Protein AF-A0ABD2L0A6-F1 (afdb_monomer_lite)

Foldseek 3Di:
DDDDDPPDPPPPPPPPPPDPDDDPDDDDDDDPDPPPPPPDPPPPDPPPPVPVLPDDLCQQDDPQKDFDADPPPRDTQWADPVDCPPRDADPPWDWAQTPSRTTGTIHGNVVVVVVVVVVVVVVVVVVVVVVVVVVVVVVVVVVVVVVVVVVVVVVVVVVVPPPPDD

Radius of gyration: 35.73 Å; chains: 1; bounding box: 126×55×31 Å

Organism: NCBI:txid157864

Sequence (166 aa):
MTREIDANPFKIQYEIIQIKARQFKMPSLRLLPLLLVQLPFCVFGFGFENAGASCSSDEYCPGGWSILRRPKDYSAHTCNPADPRRAKCPKPYMCVAAKCGISFCCASDKMLDKLKEQQSVEREANEAEEEEREEARRREKVSLAEDAEKERETDAIERSAGGDDL

Structure (mmCIF, N/CA/C/O backbone):
data_AF-A0ABD2L0A6-F1
#
_entry.id   AF-A0ABD2L0A6-F1
#
loop_
_atom_site.group_PDB
_atom_site.id
_atom_site.type_symbol
_atom_site.label_atom_id
_atom_site.label_alt_id
_atom_site.label_comp_id
_atom_site.label_asym_id
_atom_site.label_entity_id
_atom_site.label_seq_id
_atom_site.pdbx_PDB_ins_code
_atom_site.Cartn_x
_atom_site.Cartn_y
_atom_site.Cartn_z
_atom_site.occupancy
_atom_site.B_iso_or_equiv
_atom_site.auth_seq_id
_atom_site.auth_comp_id
_atom_site.auth_asym_id
_atom_site.auth_atom_id
_atom_site.pdbx_PDB_model_num
ATOM 1 N N . MET A 1 1 ? 32.085 -21.313 3.138 1.00 45.25 1 MET A N 1
ATOM 2 C CA . MET A 1 1 ? 31.056 -22.236 3.661 1.00 45.25 1 MET A CA 1
ATOM 3 C C . MET A 1 1 ? 29.917 -21.402 4.220 1.00 45.25 1 MET A C 1
ATOM 5 O O . MET A 1 1 ? 30.004 -21.016 5.370 1.00 45.25 1 MET A O 1
ATOM 9 N N . THR A 1 2 ? 28.888 -21.129 3.424 1.00 40.94 2 THR A N 1
ATOM 10 C CA . THR A 1 2 ? 27.561 -20.676 3.878 1.00 40.94 2 THR A CA 1
ATOM 11 C C . THR A 1 2 ? 26.617 -20.851 2.689 1.00 40.94 2 THR A C 1
ATOM 13 O O . THR A 1 2 ? 26.931 -20.432 1.581 1.00 40.94 2 THR A O 1
ATOM 16 N N . ARG A 1 3 ? 25.534 -21.607 2.890 1.00 40.84 3 ARG A N 1
ATOM 17 C CA . ARG A 1 3 ? 24.515 -21.913 1.880 1.00 40.84 3 ARG A CA 1
ATOM 18 C C . ARG A 1 3 ? 23.375 -20.913 2.048 1.00 40.84 3 ARG A C 1
ATOM 20 O O . ARG A 1 3 ? 22.726 -20.932 3.089 1.00 40.84 3 ARG A O 1
ATOM 27 N N . GLU A 1 4 ? 23.134 -20.086 1.039 1.00 44.12 4 GLU A N 1
ATOM 28 C CA . GLU A 1 4 ? 21.900 -19.311 0.902 1.00 44.12 4 GLU A CA 1
ATOM 29 C C . GLU A 1 4 ? 20.778 -20.251 0.444 1.00 44.12 4 GLU A C 1
ATOM 31 O O . GLU A 1 4 ? 20.907 -20.965 -0.552 1.00 44.12 4 GLU A O 1
ATOM 36 N N . ILE A 1 5 ? 19.694 -20.305 1.218 1.00 49.16 5 ILE A N 1
ATOM 37 C CA . ILE A 1 5 ? 18.454 -20.985 0.840 1.00 49.16 5 ILE A CA 1
ATOM 38 C C . ILE A 1 5 ? 17.419 -19.887 0.605 1.00 49.16 5 ILE A C 1
ATOM 40 O O . ILE A 1 5 ? 16.746 -19.443 1.532 1.00 49.16 5 ILE A O 1
ATOM 44 N N . ASP A 1 6 ? 17.306 -19.465 -0.653 1.00 43.56 6 ASP A N 1
ATOM 45 C CA . ASP A 1 6 ? 16.212 -18.646 -1.173 1.00 43.56 6 ASP A CA 1
ATOM 46 C C . ASP A 1 6 ? 14.912 -19.467 -1.183 1.00 43.56 6 ASP A C 1
ATOM 48 O O . ASP A 1 6 ? 14.583 -20.188 -2.132 1.00 43.56 6 ASP A O 1
ATOM 52 N N . ALA A 1 7 ? 14.162 -19.402 -0.085 1.00 45.38 7 ALA A N 1
ATOM 53 C CA . ALA A 1 7 ? 12.830 -19.982 0.007 1.00 45.38 7 ALA A CA 1
ATOM 54 C C . ALA A 1 7 ? 11.795 -18.999 -0.563 1.00 45.38 7 ALA A C 1
ATOM 56 O O . ALA A 1 7 ? 11.205 -18.198 0.153 1.00 45.38 7 ALA A O 1
ATOM 57 N N . ASN A 1 8 ? 11.564 -19.083 -1.874 1.00 47.00 8 ASN A N 1
ATOM 58 C CA . ASN A 1 8 ? 10.516 -18.355 -2.587 1.00 47.00 8 ASN A CA 1
ATOM 59 C C . ASN A 1 8 ? 9.123 -18.981 -2.295 1.00 47.00 8 ASN A C 1
ATOM 61 O O . ASN A 1 8 ? 8.871 -20.120 -2.705 1.00 47.00 8 ASN A O 1
ATOM 65 N N . PRO A 1 9 ? 8.190 -18.283 -1.614 1.00 47.09 9 PRO A N 1
ATOM 66 C CA . PRO A 1 9 ? 6.928 -18.867 -1.140 1.00 47.09 9 PRO A CA 1
ATOM 67 C C . PRO A 1 9 ? 5.832 -19.011 -2.216 1.00 47.09 9 PRO A C 1
ATOM 69 O O . PRO A 1 9 ? 4.756 -19.536 -1.931 1.00 47.09 9 PRO A O 1
ATOM 72 N N . PHE A 1 10 ? 6.065 -18.591 -3.465 1.00 42.97 10 PHE A N 1
ATOM 73 C CA . PHE A 1 10 ? 5.012 -18.544 -4.492 1.00 42.97 10 PHE A CA 1
ATOM 74 C C . PHE A 1 10 ? 4.765 -19.858 -5.258 1.00 42.97 10 PHE A C 1
ATOM 76 O O . PHE A 1 10 ? 3.781 -19.961 -5.993 1.00 42.97 10 PHE A O 1
ATOM 83 N N . LYS A 1 11 ? 5.608 -20.888 -5.097 1.00 43.44 11 LYS A N 1
ATOM 84 C CA . LYS A 1 11 ? 5.601 -22.072 -5.987 1.00 43.44 11 LYS A CA 1
ATOM 85 C C . LYS A 1 11 ? 4.763 -23.271 -5.510 1.00 43.44 11 LYS A C 1
ATOM 87 O O . LYS A 1 11 ? 4.592 -24.219 -6.267 1.00 43.44 11 LYS A O 1
ATOM 92 N N . ILE A 1 12 ? 4.195 -23.237 -4.299 1.00 48.62 12 ILE A N 1
ATOM 93 C CA . ILE A 1 12 ? 3.501 -24.397 -3.687 1.00 48.62 12 ILE A CA 1
ATOM 94 C C . ILE A 1 12 ? 1.985 -24.441 -4.005 1.00 48.62 12 ILE A C 1
ATOM 96 O O . ILE A 1 12 ? 1.309 -25.427 -3.735 1.00 48.62 12 ILE A O 1
ATOM 100 N N . GLN A 1 13 ? 1.416 -23.409 -4.634 1.00 45.03 13 GLN A N 1
ATOM 101 C CA . GLN A 1 13 ? -0.044 -23.307 -4.827 1.00 45.03 13 GLN A CA 1
ATOM 102 C C . GLN A 1 13 ? -0.606 -24.004 -6.088 1.00 45.03 13 GLN A C 1
ATOM 104 O O . GLN A 1 13 ? -1.824 -24.098 -6.216 1.00 45.03 13 GLN A O 1
ATOM 109 N N . TYR A 1 14 ? 0.220 -24.513 -7.013 1.00 48.06 14 TYR A N 1
ATOM 110 C CA . TYR A 1 14 ? -0.262 -24.927 -8.348 1.00 48.06 14 TYR A CA 1
ATOM 111 C C . TYR A 1 14 ? -0.499 -26.433 -8.580 1.00 48.06 14 TYR A C 1
ATOM 113 O O . TYR A 1 14 ? -1.071 -26.793 -9.605 1.00 48.06 14 TYR A O 1
ATOM 121 N N . GLU A 1 15 ? -0.166 -27.320 -7.638 1.00 44.00 15 GLU A N 1
ATOM 122 C CA . GLU A 1 15 ? -0.222 -28.784 -7.867 1.00 44.00 15 GLU A CA 1
ATOM 123 C C . GLU A 1 15 ? -1.450 -29.502 -7.252 1.00 44.00 15 GLU A C 1
ATOM 125 O O . GLU A 1 15 ? -1.629 -30.701 -7.445 1.00 44.00 15 GLU A O 1
ATOM 130 N N . ILE A 1 16 ? -2.362 -28.809 -6.553 1.00 45.56 16 ILE A N 1
ATOM 131 C CA . ILE A 1 16 ? -3.495 -29.462 -5.841 1.00 45.56 16 ILE A CA 1
ATOM 132 C C . ILE A 1 16 ? -4.781 -29.572 -6.705 1.00 45.56 16 ILE A C 1
ATOM 134 O O . ILE A 1 16 ? -5.795 -30.124 -6.278 1.00 45.56 16 ILE A O 1
ATOM 138 N N . ILE A 1 17 ? -4.775 -29.102 -7.959 1.00 48.94 17 ILE A N 1
ATOM 139 C CA . ILE A 1 17 ? -6.004 -28.952 -8.775 1.00 48.94 17 ILE A CA 1
ATOM 140 C C . ILE A 1 17 ? -6.330 -30.178 -9.669 1.00 48.94 17 ILE A C 1
ATOM 142 O O . ILE A 1 17 ? -7.385 -30.209 -10.296 1.00 48.94 17 ILE A O 1
ATOM 146 N N . GLN A 1 18 ? -5.514 -31.241 -9.708 1.00 46.25 18 GLN A N 1
ATOM 147 C CA . GLN A 1 18 ? -5.645 -32.289 -10.748 1.00 46.25 18 GLN A CA 1
ATOM 148 C C . GLN A 1 18 ? -6.213 -33.667 -10.330 1.00 46.25 18 GLN A C 1
ATOM 150 O O . GLN A 1 18 ? -6.256 -34.569 -11.160 1.00 46.25 18 GLN A O 1
ATOM 155 N N . ILE A 1 19 ? -6.712 -33.887 -9.102 1.00 49.31 19 ILE A N 1
ATOM 156 C CA . ILE A 1 19 ? -7.046 -35.267 -8.646 1.00 49.31 19 ILE A CA 1
ATOM 157 C C . ILE A 1 19 ? -8.555 -35.616 -8.614 1.00 49.31 19 ILE A C 1
ATOM 159 O O . ILE A 1 19 ? -8.917 -36.758 -8.346 1.00 49.31 19 ILE A O 1
ATOM 163 N N . LYS A 1 20 ? -9.490 -34.716 -8.955 1.00 47.31 20 LYS A N 1
ATOM 164 C CA . LYS A 1 20 ? -10.940 -34.994 -8.771 1.00 47.31 20 LYS A CA 1
ATOM 165 C C . LYS A 1 20 ? -11.783 -35.144 -10.042 1.00 47.31 20 LYS A C 1
ATOM 167 O O . LYS A 1 20 ? -12.941 -34.744 -10.067 1.00 47.31 20 LYS A O 1
ATOM 172 N N . ALA A 1 21 ? -11.236 -35.791 -11.069 1.00 46.88 21 ALA A N 1
ATOM 173 C CA . ALA A 1 21 ? -11.987 -36.210 -12.254 1.00 46.88 21 ALA A CA 1
ATOM 174 C C . ALA A 1 21 ? -11.993 -37.740 -12.388 1.00 46.88 21 ALA A C 1
ATOM 176 O O . ALA A 1 21 ? -11.251 -38.299 -13.187 1.00 46.88 21 ALA A O 1
ATOM 177 N N . ARG A 1 22 ? -12.826 -38.441 -11.608 1.00 48.47 22 ARG A N 1
ATOM 178 C CA . ARG A 1 22 ? -13.203 -39.830 -11.914 1.00 48.47 22 ARG A 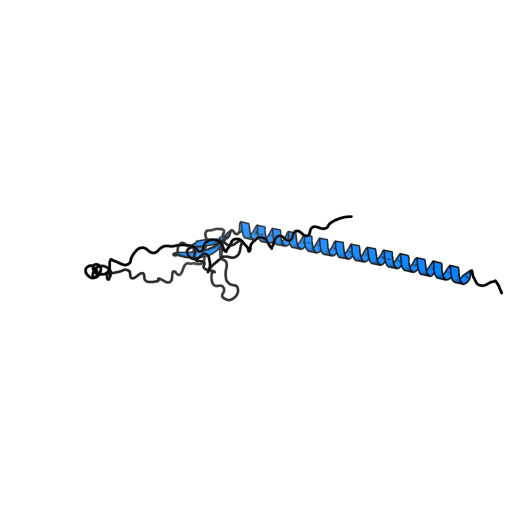CA 1
ATOM 179 C C . ARG A 1 22 ? -14.547 -40.192 -11.279 1.00 48.47 22 ARG A C 1
ATOM 181 O O . ARG A 1 22 ? -14.683 -40.225 -10.064 1.00 48.47 22 ARG A O 1
ATOM 188 N N . GLN A 1 23 ? -15.484 -40.533 -12.164 1.00 49.81 23 GLN A N 1
ATOM 189 C CA . GLN A 1 23 ? -16.672 -41.363 -11.945 1.00 49.81 23 GLN A CA 1
ATOM 190 C C . GLN A 1 23 ? -17.878 -40.735 -11.232 1.00 49.81 23 GLN A C 1
ATOM 192 O O . GLN A 1 23 ? -18.258 -41.153 -10.143 1.00 49.81 23 GLN A O 1
ATOM 197 N N . PHE A 1 24 ? -18.589 -39.842 -11.930 1.00 39.62 24 PHE A N 1
ATOM 198 C CA . PHE A 1 24 ? -20.035 -39.709 -11.723 1.00 39.62 24 PHE A CA 1
ATOM 199 C C . PHE A 1 24 ? -20.763 -40.609 -12.726 1.00 39.62 24 PHE A C 1
ATOM 201 O O . PHE A 1 24 ? -20.904 -40.301 -13.908 1.00 39.62 24 PHE A O 1
ATOM 208 N N . LYS A 1 25 ? -21.154 -41.785 -12.237 1.00 44.28 25 LYS A N 1
ATOM 209 C CA . LYS A 1 25 ? -21.931 -42.795 -12.949 1.00 44.28 25 LYS A CA 1
ATOM 210 C C . LYS A 1 25 ? -23.386 -42.322 -13.027 1.00 44.28 25 LYS A C 1
ATOM 212 O O . LYS A 1 25 ? -24.042 -42.184 -12.001 1.00 44.28 25 LYS A O 1
ATOM 217 N N . MET A 1 26 ? -23.863 -42.042 -14.240 1.00 46.72 26 MET A N 1
ATOM 218 C CA . MET A 1 26 ? -25.246 -41.638 -14.517 1.00 46.72 26 MET A CA 1
ATOM 219 C C . MET A 1 26 ? -26.232 -42.783 -14.217 1.00 46.72 26 MET A C 1
ATOM 221 O O . MET A 1 26 ? -26.044 -43.882 -14.747 1.00 46.72 26 MET A O 1
ATOM 225 N N . PRO A 1 27 ? -27.311 -42.553 -13.450 1.00 42.69 27 PRO A N 1
ATOM 226 C CA . PRO A 1 27 ? -28.448 -43.457 -13.423 1.00 42.69 27 PRO A CA 1
ATOM 227 C C . PRO A 1 27 ? -29.450 -43.105 -14.536 1.00 42.69 27 PRO A C 1
ATOM 229 O O . PRO A 1 27 ? -30.121 -42.082 -14.511 1.00 42.69 27 PRO A O 1
ATOM 232 N N . SER A 1 28 ? -29.517 -44.007 -15.515 1.00 47.81 28 SER A N 1
ATOM 233 C CA . SER A 1 28 ? -30.728 -44.528 -16.166 1.00 47.81 28 SER A CA 1
ATOM 234 C C . SER A 1 28 ? -31.870 -43.545 -16.503 1.00 47.81 28 SER A C 1
ATOM 236 O O . SER A 1 28 ? -32.818 -43.360 -15.740 1.00 47.81 28 SER A O 1
ATOM 238 N N . LEU A 1 29 ? -31.836 -43.021 -17.734 1.00 53.28 29 LEU A N 1
ATOM 239 C CA . LEU A 1 29 ? -32.985 -42.462 -18.459 1.00 53.28 29 LEU A CA 1
ATOM 240 C C . LEU A 1 29 ? -34.014 -43.576 -18.753 1.00 53.28 29 LEU A C 1
ATOM 242 O O . LEU A 1 29 ? -33.923 -44.247 -19.779 1.00 53.28 29 LEU A O 1
ATOM 246 N N . ARG A 1 30 ? -34.996 -43.794 -17.871 1.00 55.31 30 ARG A N 1
ATOM 247 C CA . ARG A 1 30 ? -36.180 -44.636 -18.161 1.00 55.31 30 ARG A CA 1
ATOM 248 C C . ARG A 1 30 ? -37.464 -44.136 -17.484 1.00 55.31 30 ARG A C 1
ATOM 250 O O . ARG A 1 30 ? -38.174 -44.926 -16.880 1.00 55.31 30 ARG A O 1
ATOM 257 N N . LEU A 1 31 ? -37.769 -42.838 -17.572 1.00 53.09 31 LEU A N 1
ATOM 258 C CA . LEU A 1 31 ? -39.018 -42.266 -17.025 1.00 53.09 31 LEU A CA 1
ATOM 259 C C . LEU A 1 31 ? -39.586 -41.082 -17.850 1.00 53.09 31 LEU A C 1
ATOM 261 O O . LEU A 1 31 ? -40.236 -40.193 -17.312 1.00 53.09 31 LEU A O 1
ATOM 265 N N . LEU A 1 32 ? -39.385 -41.081 -19.174 1.00 53.06 32 LEU A N 1
ATOM 266 C CA . LEU A 1 32 ? -40.237 -40.344 -20.126 1.00 53.06 32 LEU A CA 1
ATOM 267 C C . LEU A 1 32 ? -41.295 -41.344 -20.625 1.00 53.06 32 LEU A C 1
ATOM 269 O O . LEU A 1 32 ? -40.915 -42.217 -21.406 1.00 53.06 32 LEU A O 1
ATOM 273 N N . PRO A 1 33 ? -42.564 -41.328 -20.152 1.00 49.31 33 PRO A N 1
ATOM 274 C CA . PRO A 1 33 ? -43.560 -40.474 -20.813 1.00 49.31 33 PRO A CA 1
ATOM 275 C C . PRO A 1 33 ? -44.782 -40.073 -19.938 1.00 49.31 33 PRO A C 1
ATOM 277 O O . PRO A 1 33 ? -45.874 -39.906 -20.470 1.00 49.31 33 PRO A O 1
ATOM 280 N N . LEU A 1 34 ? -44.657 -39.935 -18.610 1.00 49.41 34 LEU A N 1
ATOM 281 C CA . LEU A 1 34 ? -45.814 -39.636 -17.727 1.00 49.41 34 LEU A CA 1
ATOM 282 C C . LEU A 1 34 ? -45.902 -38.181 -17.215 1.00 49.41 34 LEU A C 1
ATOM 284 O O . LEU A 1 34 ? -46.870 -37.827 -16.551 1.00 49.41 34 LEU A O 1
ATOM 288 N N . LEU A 1 35 ? -44.953 -37.308 -17.570 1.00 50.16 35 LEU A N 1
ATOM 289 C CA . LEU A 1 35 ? -44.909 -35.895 -17.143 1.00 50.16 35 LEU A CA 1
ATOM 290 C C . LEU A 1 35 ? -45.546 -34.902 -18.140 1.00 50.16 35 LEU A C 1
ATOM 292 O O . LEU A 1 35 ? -45.224 -33.720 -18.115 1.00 50.16 35 LEU A O 1
ATOM 296 N N . LEU A 1 36 ? -46.439 -35.346 -19.031 1.00 52.66 36 LEU A N 1
ATOM 297 C CA . LEU A 1 36 ? -47.137 -34.448 -19.971 1.00 52.66 36 LEU A CA 1
ATOM 298 C C . LEU A 1 36 ? -48.588 -34.116 -19.575 1.00 52.66 36 LEU A C 1
ATOM 300 O O . LEU A 1 36 ? -49.223 -33.320 -20.255 1.00 52.66 36 LEU A O 1
ATOM 304 N N . VAL A 1 37 ? -49.115 -34.665 -18.472 1.00 52.25 37 VAL A N 1
ATOM 305 C CA . VAL A 1 37 ? -50.549 -34.532 -18.114 1.00 52.25 37 VAL A CA 1
ATOM 306 C C . VAL A 1 37 ? -50.812 -33.599 -16.912 1.00 52.25 37 VAL A C 1
ATOM 308 O O . VAL A 1 37 ? -51.959 -33.331 -16.578 1.00 52.25 37 VAL A O 1
ATOM 311 N N . GLN A 1 38 ? -49.782 -33.016 -16.288 1.00 51.56 38 GLN A N 1
ATOM 312 C CA . GLN A 1 38 ? -49.942 -32.086 -15.147 1.00 51.56 38 GLN A CA 1
ATOM 313 C C . GLN A 1 38 ? -49.527 -30.630 -15.424 1.00 51.56 38 GLN A C 1
ATOM 315 O O . GLN A 1 38 ? -49.435 -29.826 -14.499 1.00 51.56 38 GLN A O 1
ATOM 320 N N . LEU A 1 39 ? -49.327 -30.250 -16.688 1.00 51.25 39 LEU A N 1
ATOM 321 C CA . LEU A 1 39 ? -48.982 -28.875 -17.069 1.00 51.25 39 LEU A CA 1
ATOM 322 C C . LEU A 1 39 ? -50.213 -28.040 -17.486 1.00 51.25 39 LEU A C 1
ATOM 324 O O . LEU A 1 39 ? -50.336 -27.695 -18.659 1.00 51.25 39 LEU A O 1
ATOM 328 N N . PRO A 1 40 ? -51.106 -27.664 -16.544 1.00 49.09 40 PRO A N 1
ATOM 329 C CA . PRO A 1 40 ? -51.797 -26.382 -16.711 1.00 49.09 40 PRO A CA 1
ATOM 330 C C . PRO A 1 40 ? -51.769 -25.461 -15.476 1.00 49.09 40 PRO A C 1
ATOM 332 O O . PRO A 1 40 ? -52.364 -24.391 -15.528 1.00 49.09 40 PRO A O 1
ATOM 335 N N . PHE A 1 41 ? -51.068 -25.800 -14.383 1.00 48.69 41 PHE A N 1
ATOM 336 C CA . PHE A 1 41 ? -51.098 -24.986 -13.148 1.00 48.69 41 PHE A CA 1
ATOM 337 C C . PHE A 1 41 ? -49.904 -24.047 -12.909 1.00 48.69 41 PHE A C 1
ATOM 339 O O . PHE A 1 41 ? -49.971 -23.216 -12.010 1.00 48.69 41 PHE A O 1
ATOM 346 N N . CYS A 1 42 ? -48.842 -24.089 -13.716 1.00 49.09 42 CYS A N 1
ATOM 347 C CA . CYS A 1 42 ? -47.673 -23.213 -13.512 1.00 49.09 42 CYS A CA 1
ATOM 348 C C . CYS A 1 42 ? -47.658 -21.947 -14.388 1.00 49.09 42 CYS A C 1
ATOM 350 O O . CYS A 1 42 ? -46.624 -21.293 -14.474 1.00 49.09 42 CYS A O 1
ATOM 352 N N . VAL A 1 43 ? -48.769 -21.595 -15.050 1.00 53.69 43 VAL A N 1
ATOM 353 C CA . VAL A 1 43 ? -48.827 -20.422 -15.954 1.00 53.69 43 VAL A CA 1
ATOM 354 C C . VAL A 1 43 ? -49.424 -19.175 -15.279 1.00 53.69 43 VAL A C 1
ATOM 356 O O . VAL A 1 43 ? -49.261 -18.068 -15.783 1.00 53.69 43 VAL A O 1
ATOM 359 N N . PHE A 1 44 ? -50.038 -19.296 -14.099 1.00 45.62 44 PHE A N 1
ATOM 360 C CA . PHE A 1 44 ? -50.515 -18.135 -13.343 1.00 45.62 44 PHE A CA 1
ATOM 361 C C . PHE A 1 44 ? -49.480 -17.673 -12.308 1.00 45.62 44 PHE A C 1
ATOM 363 O O . PHE A 1 44 ? -49.442 -18.154 -11.181 1.00 45.62 44 PHE A O 1
ATOM 370 N N . GLY A 1 45 ? -48.680 -16.676 -12.693 1.00 51.31 45 GLY A N 1
ATOM 371 C CA . GLY A 1 45 ? -48.394 -15.574 -11.771 1.00 51.31 45 GLY A CA 1
ATOM 372 C C . GLY A 1 45 ? -47.072 -15.569 -11.004 1.00 51.31 45 GLY A C 1
ATOM 373 O O . GLY A 1 45 ? -47.057 -15.087 -9.880 1.00 51.31 45 GLY A O 1
ATOM 374 N N . PHE A 1 46 ? -45.950 -15.986 -11.595 1.00 45.88 46 PHE A N 1
ATOM 375 C CA . PHE A 1 46 ? -44.642 -15.458 -11.169 1.00 45.88 46 PHE A CA 1
ATOM 376 C C . PHE A 1 46 ? -44.132 -14.440 -12.190 1.00 45.88 46 PHE A C 1
ATOM 378 O O . PHE A 1 46 ? -43.080 -14.587 -12.805 1.00 45.88 46 PHE A O 1
ATOM 385 N N . GLY A 1 47 ? -44.907 -13.367 -12.350 1.00 42.69 47 GLY A N 1
ATOM 386 C CA . GLY A 1 47 ? -44.353 -12.085 -12.758 1.00 42.69 47 GLY A CA 1
ATOM 387 C C . GLY A 1 4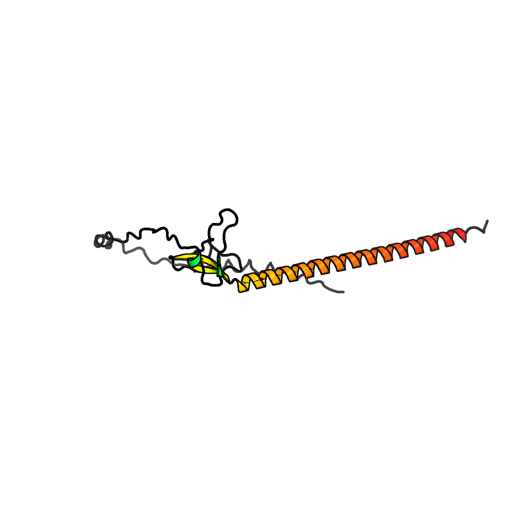7 ? -43.542 -11.532 -11.592 1.00 42.69 47 GLY A C 1
ATOM 388 O O . GLY A 1 47 ? -44.001 -10.632 -10.898 1.00 42.69 47 GLY A O 1
ATOM 389 N N . PHE A 1 48 ? -42.349 -12.084 -11.346 1.00 43.19 48 PHE A N 1
ATOM 390 C CA . PHE A 1 48 ? -41.304 -11.292 -10.706 1.00 43.19 48 PHE A CA 1
ATOM 391 C C . PHE A 1 48 ? -40.877 -10.281 -11.760 1.00 43.19 48 PHE A C 1
ATOM 393 O O . PHE A 1 48 ? -39.967 -10.497 -12.560 1.00 43.19 48 PHE A O 1
ATOM 400 N N . GLU A 1 49 ? -41.650 -9.202 -11.810 1.00 45.41 49 GLU A N 1
ATOM 401 C CA . GLU A 1 49 ? -41.205 -7.933 -12.334 1.00 45.41 49 GLU A CA 1
ATOM 402 C C . GLU A 1 49 ? -39.818 -7.726 -11.726 1.00 45.41 49 GLU A C 1
ATOM 404 O O . GLU A 1 49 ? -39.664 -7.685 -10.502 1.00 45.41 49 GLU A O 1
ATOM 409 N N . ASN A 1 50 ? -38.785 -7.722 -12.573 1.00 46.28 50 ASN A N 1
ATOM 410 C CA . ASN A 1 50 ? -37.472 -7.227 -12.198 1.00 46.28 50 ASN A CA 1
ATOM 411 C C . ASN A 1 50 ? -37.666 -5.735 -11.931 1.00 46.28 50 ASN A C 1
ATOM 413 O O . ASN A 1 50 ? -37.328 -4.899 -12.767 1.00 46.28 50 ASN A O 1
ATOM 417 N N . ALA A 1 51 ? -38.286 -5.410 -10.795 1.00 43.38 51 ALA A N 1
ATOM 418 C CA . ALA A 1 51 ? -38.231 -4.101 -10.207 1.00 43.38 51 ALA A CA 1
ATOM 419 C C . ALA A 1 51 ? -36.740 -3.814 -10.143 1.00 43.38 51 ALA A C 1
ATOM 421 O O . ALA A 1 51 ? -35.999 -4.490 -9.425 1.00 43.38 51 ALA A O 1
ATOM 422 N N . GLY A 1 52 ? -36.285 -2.895 -10.994 1.00 47.31 52 GLY A N 1
ATOM 423 C CA . GLY A 1 52 ? -34.968 -2.316 -10.855 1.00 47.31 52 GLY A CA 1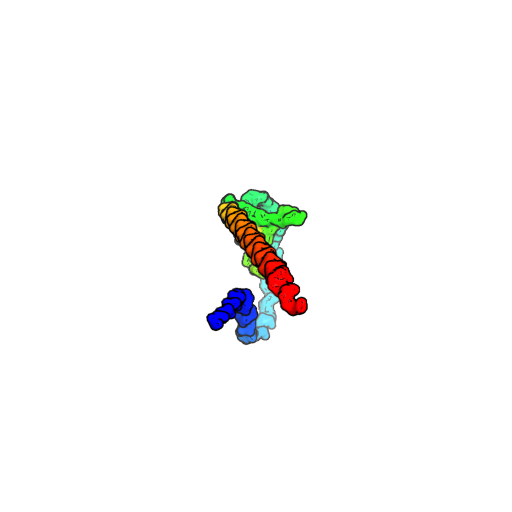
ATOM 424 C C . GLY A 1 52 ? -34.936 -1.775 -9.441 1.00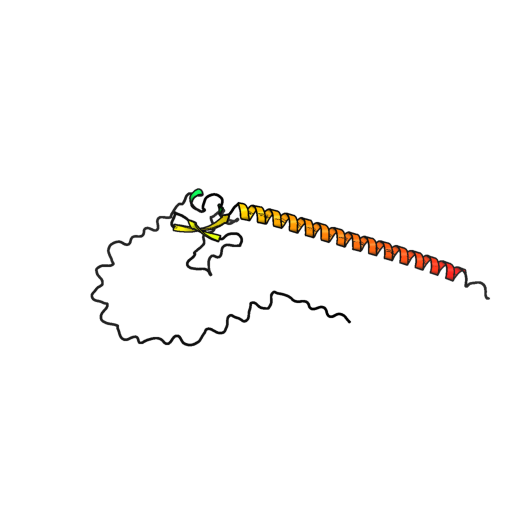 47.31 52 GLY A C 1
ATOM 425 O O . GLY A 1 52 ? -35.557 -0.751 -9.165 1.00 47.31 52 GLY A O 1
ATOM 426 N N . ALA A 1 53 ? -34.336 -2.539 -8.531 1.00 52.62 53 ALA A N 1
ATOM 427 C CA . ALA A 1 53 ? -34.273 -2.198 -7.131 1.00 52.62 53 ALA A CA 1
ATOM 428 C C . ALA A 1 53 ? -33.350 -0.985 -7.050 1.00 52.62 53 ALA A C 1
ATOM 430 O O . ALA A 1 53 ? -32.127 -1.103 -7.007 1.00 52.62 53 ALA A O 1
ATOM 431 N N . SER A 1 54 ? -33.951 0.196 -7.159 1.00 56.59 54 SER A N 1
ATOM 432 C CA . SER A 1 54 ? -33.277 1.473 -7.017 1.00 56.59 54 SER A CA 1
ATOM 433 C C . SER A 1 54 ? -33.059 1.684 -5.527 1.00 56.59 54 SER A C 1
ATOM 435 O O . SER A 1 54 ? -33.838 2.372 -4.876 1.00 56.59 54 SER A O 1
ATOM 437 N N . CYS A 1 55 ? -32.049 1.020 -4.967 1.00 65.25 55 CYS A N 1
ATOM 438 C CA . CYS A 1 55 ? -31.686 1.230 -3.571 1.00 65.25 55 CYS A CA 1
ATOM 439 C C . CYS A 1 55 ? -31.072 2.623 -3.426 1.00 65.25 55 CYS A C 1
ATOM 441 O O . CYS A 1 55 ? -30.272 3.049 -4.268 1.00 65.25 55 CYS A O 1
ATOM 443 N N . SER A 1 56 ? -31.433 3.331 -2.355 1.00 70.12 56 SER A N 1
ATOM 444 C CA . SER A 1 56 ? -30.714 4.557 -2.008 1.00 70.12 56 SER A CA 1
ATOM 445 C C . SER A 1 56 ? -29.264 4.209 -1.666 1.00 70.12 56 SER A C 1
ATOM 447 O O . SER A 1 56 ? -28.962 3.086 -1.251 1.00 70.12 56 SER A O 1
ATOM 449 N N . SER A 1 57 ? -28.350 5.172 -1.807 1.00 68.06 57 SER A N 1
ATOM 450 C CA . SER A 1 57 ? -26.931 4.941 -1.497 1.00 68.06 57 SER A CA 1
ATOM 451 C C . SER A 1 57 ? -26.697 4.486 -0.050 1.00 68.06 57 SER A C 1
ATOM 453 O O . SER A 1 57 ? -25.730 3.772 0.210 1.00 68.06 57 SER A O 1
ATOM 455 N N . ASP A 1 58 ? -27.608 4.833 0.859 1.00 69.31 58 ASP A N 1
ATOM 456 C CA . ASP A 1 58 ? -27.593 4.465 2.280 1.00 69.31 58 ASP A CA 1
ATOM 457 C C . ASP A 1 58 ? -28.027 3.014 2.550 1.00 69.31 58 ASP A C 1
ATOM 459 O O . ASP A 1 58 ? -27.859 2.503 3.654 1.00 69.31 58 ASP A O 1
ATOM 463 N N . GLU A 1 59 ? -28.596 2.331 1.553 1.00 77.19 59 GLU A N 1
ATOM 464 C CA . GLU A 1 59 ? -29.113 0.966 1.697 1.00 77.19 59 GLU A CA 1
ATOM 465 C C . GLU A 1 59 ? -28.159 -0.099 1.155 1.00 77.19 59 GLU A C 1
ATOM 467 O O . GLU A 1 59 ? -28.412 -1.294 1.330 1.00 77.19 59 GLU A O 1
ATOM 472 N N . TYR A 1 60 ? -27.068 0.314 0.503 1.00 83.12 60 TYR A N 1
ATOM 473 C CA . TYR A 1 60 ? -26.118 -0.611 -0.105 1.00 83.12 60 TYR A CA 1
ATOM 474 C C . TYR A 1 60 ? -25.263 -1.357 0.922 1.00 83.12 60 TYR A C 1
ATOM 476 O O . TYR A 1 60 ? -25.040 -2.558 0.779 1.00 83.12 60 TYR A O 1
ATOM 484 N N . CYS A 1 61 ? -24.779 -0.652 1.946 1.00 86.88 61 CYS A N 1
ATOM 485 C CA . CYS A 1 61 ? -23.916 -1.204 2.987 1.00 86.88 61 CYS A CA 1
ATOM 486 C C . CYS A 1 61 ? -24.478 -0.863 4.377 1.00 86.88 61 CYS A C 1
ATOM 488 O O . CYS A 1 61 ? -25.137 0.163 4.540 1.00 86.88 61 CYS A O 1
ATOM 490 N N . PRO A 1 62 ? -24.237 -1.704 5.397 1.00 84.94 62 PRO A N 1
ATOM 491 C CA . PRO A 1 62 ? -24.612 -1.384 6.772 1.00 84.94 62 PRO A CA 1
ATOM 492 C C . PRO A 1 62 ? -23.862 -0.143 7.286 1.00 84.94 62 PRO A C 1
ATOM 494 O O . PRO A 1 62 ? -22.790 0.196 6.794 1.00 84.94 62 PRO A O 1
ATOM 497 N N . GLY A 1 63 ? -24.406 0.531 8.304 1.00 86.12 63 GLY A N 1
ATOM 498 C CA . GLY A 1 63 ? -23.786 1.736 8.868 1.00 86.12 63 GLY A CA 1
ATOM 499 C C . GLY A 1 63 ? -22.343 1.502 9.343 1.00 86.12 63 GLY A C 1
ATOM 500 O O . GLY A 1 63 ? -22.053 0.487 9.981 1.00 86.12 63 GLY A O 1
ATOM 501 N N . GLY A 1 64 ? -21.441 2.439 9.031 1.00 84.31 64 GLY A N 1
ATOM 502 C CA . GLY A 1 64 ? -19.996 2.321 9.298 1.00 84.31 64 GLY A CA 1
ATOM 503 C C . GLY A 1 64 ? -19.234 1.455 8.285 1.00 84.31 64 GLY A C 1
ATOM 504 O O . GLY A 1 64 ? -18.152 0.933 8.592 1.00 84.31 64 GLY A O 1
ATOM 505 N N . TRP A 1 65 ? -19.842 1.233 7.118 1.00 88.56 65 TRP A N 1
ATOM 506 C CA . TRP A 1 65 ? -19.231 0.575 5.977 1.00 88.56 65 TRP A CA 1
ATOM 507 C C . TRP A 1 65 ? -19.375 1.439 4.734 1.00 88.56 65 TRP A C 1
ATOM 509 O O . TRP A 1 65 ? -20.425 2.029 4.477 1.00 88.56 65 TRP A O 1
ATOM 519 N N . SER A 1 66 ? -18.341 1.415 3.910 1.00 87.50 66 SER A N 1
ATOM 520 C CA . SER A 1 66 ? -18.282 2.117 2.639 1.00 87.50 66 SER A CA 1
ATOM 521 C C . SER A 1 66 ? -18.355 1.141 1.471 1.00 87.50 66 SER A C 1
ATOM 523 O O . SER A 1 66 ? -17.824 0.024 1.499 1.00 87.50 66 SER A O 1
ATOM 525 N N . ILE A 1 67 ? -19.050 1.577 0.420 1.00 88.62 67 ILE A N 1
ATOM 526 C CA . ILE A 1 67 ? -19.205 0.817 -0.816 1.00 88.62 67 ILE A CA 1
ATOM 527 C C . ILE A 1 67 ? -18.019 1.032 -1.752 1.00 88.62 67 ILE A C 1
ATOM 529 O O . ILE A 1 67 ? -17.600 2.161 -2.009 1.00 88.62 67 ILE A O 1
ATOM 533 N N . LEU A 1 68 ? -17.534 -0.057 -2.345 1.00 87.44 68 LEU A N 1
ATOM 534 C CA . LEU A 1 68 ? -16.590 0.017 -3.447 1.00 87.44 68 LEU A CA 1
ATOM 535 C C . LEU A 1 68 ? -17.296 0.544 -4.700 1.00 87.44 68 LEU A C 1
ATOM 537 O O . LEU A 1 68 ? -18.190 -0.105 -5.250 1.00 87.44 68 LEU A O 1
ATOM 541 N N . ARG A 1 69 ? -16.863 1.706 -5.185 1.00 88.44 69 ARG A N 1
ATOM 542 C CA . ARG A 1 69 ? -17.314 2.275 -6.461 1.00 88.44 69 ARG A CA 1
ATOM 543 C C . ARG A 1 69 ? -16.265 2.042 -7.536 1.00 88.44 69 ARG A C 1
ATOM 545 O O . ARG A 1 69 ? -15.067 2.125 -7.271 1.00 88.44 69 ARG A O 1
ATOM 552 N N . ARG A 1 70 ? -16.705 1.760 -8.763 1.00 85.25 70 ARG A N 1
ATOM 553 C CA . ARG A 1 70 ? -15.786 1.696 -9.903 1.00 85.25 70 ARG A CA 1
ATOM 554 C C . ARG A 1 70 ? -15.272 3.100 -10.224 1.00 85.25 70 ARG A C 1
ATOM 556 O O . ARG A 1 70 ? -16.089 4.008 -10.354 1.00 85.25 70 ARG A O 1
ATOM 563 N N . PRO A 1 71 ? -13.960 3.273 -10.445 1.00 81.12 71 PRO A N 1
ATOM 564 C CA . PRO A 1 71 ? -13.383 4.587 -10.724 1.00 81.12 71 PRO A CA 1
ATOM 565 C C . PRO A 1 71 ? -13.843 5.171 -12.066 1.00 81.12 71 PRO A C 1
ATOM 567 O O . PRO A 1 71 ? -13.830 6.381 -12.236 1.00 81.12 71 PRO A O 1
ATOM 570 N N . LYS A 1 72 ? -14.259 4.323 -13.015 1.00 82.88 72 LYS A N 1
ATOM 571 C CA . LYS A 1 72 ? -14.662 4.757 -14.358 1.00 82.88 72 LYS A CA 1
ATOM 572 C C . LYS A 1 72 ? -16.056 5.388 -14.398 1.00 82.88 72 LYS A C 1
ATOM 574 O O . LYS A 1 72 ? -16.236 6.418 -15.031 1.00 82.88 72 LYS A O 1
ATOM 579 N N . ASP A 1 73 ? -17.021 4.769 -13.719 1.00 83.56 73 ASP A N 1
ATOM 580 C CA . ASP A 1 73 ? -18.446 5.091 -13.884 1.00 83.56 73 ASP A CA 1
ATOM 581 C C . ASP A 1 73 ? -19.121 5.507 -12.565 1.00 83.56 73 ASP A C 1
ATOM 583 O O . ASP A 1 73 ? -20.334 5.686 -12.527 1.00 83.56 73 ASP A O 1
ATOM 587 N N . TYR A 1 74 ? -18.374 5.559 -11.451 1.00 79.50 74 TYR A N 1
ATOM 588 C CA . TYR A 1 74 ? -18.879 5.748 -10.075 1.00 79.50 74 TYR A CA 1
ATOM 589 C C . TYR A 1 74 ? -19.987 4.770 -9.638 1.00 79.50 74 TYR A C 1
ATOM 591 O O . TYR A 1 74 ? -20.557 4.894 -8.544 1.00 79.50 74 TYR A O 1
ATOM 599 N N . SER A 1 75 ? -20.255 3.763 -10.471 1.00 82.62 75 SER A N 1
ATOM 600 C CA . SER A 1 75 ? -21.212 2.698 -10.237 1.00 82.62 75 SER A CA 1
ATOM 601 C C . SER A 1 75 ? -20.767 1.820 -9.074 1.00 82.62 75 SER A C 1
ATOM 603 O O . SER A 1 75 ? -19.582 1.516 -8.892 1.00 82.62 75 SER A O 1
ATOM 605 N N . ALA A 1 76 ? -21.747 1.412 -8.276 1.00 83.69 76 ALA A N 1
ATOM 606 C CA . ALA A 1 76 ? -21.564 0.480 -7.181 1.00 83.69 76 ALA A CA 1
ATOM 607 C C . ALA A 1 76 ? -21.037 -0.866 -7.704 1.00 83.69 76 ALA A C 1
ATOM 609 O O . ALA A 1 76 ? -21.574 -1.435 -8.660 1.00 83.69 76 ALA A O 1
ATOM 610 N N . HIS A 1 77 ? -19.978 -1.388 -7.086 1.00 86.25 77 HIS A N 1
ATOM 611 C CA . HIS A 1 77 ? -19.468 -2.705 -7.433 1.00 86.25 77 HIS A CA 1
ATOM 612 C C . HIS A 1 77 ? -20.377 -3.775 -6.828 1.00 86.25 77 HIS A C 1
ATOM 614 O O . HIS A 1 77 ? -20.390 -3.994 -5.616 1.00 86.25 77 HIS A O 1
ATOM 620 N N . THR A 1 78 ? -21.134 -4.455 -7.683 1.00 85.75 78 THR A N 1
ATOM 621 C CA . THR A 1 78 ? -21.988 -5.571 -7.284 1.00 85.75 78 THR A CA 1
ATOM 622 C C . THR A 1 78 ? -21.188 -6.865 -7.200 1.00 85.75 78 THR A C 1
ATOM 624 O O . THR A 1 78 ? -20.173 -7.050 -7.879 1.00 85.75 78 THR A O 1
ATOM 627 N N . CYS A 1 79 ? -21.636 -7.765 -6.338 1.00 85.69 79 CYS A N 1
ATOM 628 C CA . CYS A 1 79 ? -21.108 -9.112 -6.201 1.00 85.69 79 CYS A CA 1
ATOM 629 C C . CYS A 1 79 ? -22.265 -10.111 -6.197 1.00 85.69 79 CYS A C 1
ATOM 631 O O . CYS A 1 79 ? -23.401 -9.750 -5.906 1.00 85.69 79 CYS A O 1
ATOM 633 N N . ASN A 1 80 ? -21.996 -11.364 -6.558 1.00 81.69 80 ASN A N 1
ATOM 634 C CA . ASN A 1 80 ? -22.990 -12.427 -6.477 1.00 81.69 80 ASN A CA 1
ATOM 635 C C . ASN A 1 80 ? -22.467 -13.521 -5.537 1.00 81.69 80 ASN A C 1
ATOM 637 O O . ASN A 1 80 ? -21.501 -14.196 -5.898 1.00 81.69 80 ASN A O 1
ATOM 641 N N . PRO A 1 81 ? -23.079 -13.728 -4.358 1.00 70.75 81 PRO A N 1
ATOM 642 C CA . PRO A 1 81 ? -22.642 -14.768 -3.430 1.00 70.75 81 PRO A CA 1
ATOM 643 C C . PRO A 1 81 ? -22.848 -16.188 -3.983 1.00 70.75 81 PRO A C 1
ATOM 645 O O . PRO A 1 81 ? -22.161 -17.109 -3.549 1.00 70.75 81 PRO A O 1
ATOM 648 N N . ALA A 1 82 ? -23.747 -16.375 -4.958 1.00 73.31 82 ALA A N 1
ATOM 649 C CA . ALA A 1 82 ? -23.990 -17.668 -5.596 1.00 73.31 82 ALA A CA 1
ATOM 650 C C . ALA A 1 82 ? -22.925 -18.042 -6.645 1.00 73.31 82 ALA A C 1
ATOM 652 O O . ALA A 1 82 ? -22.775 -19.221 -6.965 1.00 73.31 82 ALA A O 1
ATOM 653 N N . ASP A 1 83 ? -22.164 -17.069 -7.163 1.00 68.12 83 ASP A N 1
ATOM 654 C CA . ASP A 1 83 ? -21.077 -17.311 -8.117 1.00 68.12 83 ASP A CA 1
ATOM 655 C C . ASP A 1 83 ? -19.747 -16.710 -7.615 1.00 68.12 83 ASP A C 1
ATOM 657 O O . ASP A 1 83 ? -19.377 -15.581 -7.963 1.00 68.12 83 ASP A O 1
ATOM 661 N N . PRO A 1 84 ? -18.970 -17.477 -6.826 1.00 62.72 84 PRO A N 1
ATOM 662 C CA . PRO A 1 84 ? -17.695 -17.024 -6.272 1.00 62.72 84 PRO A CA 1
ATOM 663 C C . PRO A 1 84 ? -16.569 -16.899 -7.314 1.00 62.72 84 PRO A C 1
ATOM 665 O O . PRO A 1 84 ? -15.450 -16.519 -6.953 1.00 62.72 84 PRO A O 1
ATOM 668 N N . ARG A 1 85 ? -16.809 -17.238 -8.592 1.00 59.59 85 ARG A N 1
ATOM 669 C CA . ARG A 1 85 ? -15.802 -17.151 -9.664 1.00 59.59 85 ARG A CA 1
ATOM 670 C C . ARG A 1 85 ? -15.916 -15.873 -10.489 1.00 59.59 85 ARG A C 1
ATOM 672 O O . ARG A 1 85 ? -14.901 -15.437 -11.024 1.00 59.59 85 ARG A O 1
ATOM 679 N N . ARG A 1 86 ? -17.104 -15.267 -10.588 1.00 58.28 86 ARG A N 1
ATOM 680 C CA . ARG A 1 86 ? -17.354 -14.126 -11.491 1.00 58.28 86 ARG A CA 1
ATOM 681 C C . ARG A 1 86 ? -17.350 -12.745 -10.838 1.00 58.28 86 ARG A C 1
ATOM 683 O O . ARG A 1 86 ? -17.159 -11.767 -11.552 1.00 58.28 86 ARG A O 1
ATOM 690 N N . ALA A 1 87 ? -17.532 -12.642 -9.521 1.00 66.75 87 ALA A N 1
ATOM 691 C CA . ALA A 1 87 ? -17.629 -11.344 -8.849 1.00 66.75 87 ALA A CA 1
ATOM 692 C C . ALA A 1 87 ? -16.959 -11.341 -7.466 1.00 66.75 87 ALA A C 1
ATOM 694 O O . ALA A 1 87 ? -17.607 -11.170 -6.433 1.00 66.75 87 ALA A O 1
ATOM 695 N N . LYS A 1 88 ? -15.637 -11.552 -7.449 1.00 74.38 88 LYS A N 1
ATOM 696 C CA . LYS A 1 88 ? -14.842 -11.412 -6.225 1.00 74.38 88 LYS A CA 1
ATOM 697 C C . LYS A 1 88 ? -14.620 -9.938 -5.904 1.00 74.38 88 LYS A C 1
ATOM 699 O O . LYS A 1 88 ? -14.100 -9.194 -6.729 1.00 74.38 88 LYS A O 1
ATOM 704 N N . CYS A 1 89 ? -14.973 -9.550 -4.684 1.00 83.69 89 CYS A N 1
ATOM 705 C CA . CYS A 1 89 ? -14.586 -8.261 -4.133 1.00 83.69 89 CYS A CA 1
ATOM 706 C C . CYS A 1 89 ? -13.072 -8.256 -3.848 1.00 83.69 89 CYS A C 1
ATOM 708 O O . CYS A 1 89 ? -12.552 -9.249 -3.323 1.00 83.69 89 CYS A O 1
ATOM 710 N N . PRO A 1 90 ? -12.349 -7.176 -4.189 1.00 84.31 90 PRO A N 1
ATOM 711 C CA . PRO A 1 90 ? -10.952 -7.028 -3.800 1.00 84.31 90 PRO A CA 1
ATOM 712 C C . PRO A 1 90 ? -10.856 -6.851 -2.280 1.00 84.31 90 PRO A C 1
ATOM 714 O O . PRO A 1 90 ? -11.673 -6.152 -1.689 1.00 84.31 90 PRO A O 1
ATOM 717 N N . LYS A 1 91 ? -9.854 -7.452 -1.628 1.00 83.12 91 LYS A N 1
ATOM 718 C CA . LYS A 1 91 ? -9.604 -7.202 -0.196 1.00 83.12 91 LYS A CA 1
ATOM 719 C C . LYS A 1 91 ? -9.249 -5.718 0.001 1.00 83.12 91 LYS A C 1
ATOM 721 O O . LYS A 1 91 ? -8.515 -5.191 -0.832 1.00 83.12 91 LYS A O 1
ATOM 726 N N . PRO A 1 92 ? -9.748 -5.038 1.052 1.00 82.75 92 PRO A N 1
ATOM 727 C CA . PRO A 1 92 ? -10.456 -5.542 2.241 1.00 82.75 92 PRO A CA 1
ATOM 728 C C . PRO A 1 92 ? -11.992 -5.623 2.107 1.00 82.75 92 PRO A C 1
ATOM 730 O O . PRO A 1 92 ? -12.686 -5.836 3.100 1.00 82.75 92 PRO A O 1
ATOM 733 N N . TYR A 1 93 ? -12.540 -5.439 0.906 1.00 87.38 93 TYR A N 1
ATOM 734 C CA . TYR A 1 93 ? -13.980 -5.448 0.674 1.00 87.38 93 TYR A CA 1
ATOM 735 C C . TYR A 1 93 ? -14.543 -6.868 0.679 1.00 87.38 93 TYR A C 1
ATOM 737 O O . TYR A 1 93 ? -13.937 -7.819 0.181 1.00 87.38 93 TYR A O 1
ATOM 745 N N . MET A 1 94 ? -15.747 -6.997 1.220 1.00 87.50 94 MET A N 1
ATOM 746 C CA . MET A 1 94 ? -16.489 -8.243 1.330 1.00 87.50 94 MET A CA 1
ATOM 747 C C . MET A 1 94 ? -17.836 -8.110 0.634 1.00 87.50 94 MET A C 1
ATOM 749 O O . MET A 1 94 ? -18.407 -7.023 0.553 1.00 87.50 94 MET A O 1
ATOM 753 N N . CYS A 1 95 ? -18.338 -9.230 0.120 1.00 88.62 95 CYS A N 1
ATOM 754 C CA . CYS A 1 95 ? -19.649 -9.264 -0.508 1.00 88.62 95 CYS A CA 1
ATOM 755 C C . CYS A 1 95 ? -20.731 -9.258 0.574 1.00 88.62 95 CYS A C 1
ATOM 757 O O . CYS A 1 95 ? -20.831 -10.211 1.347 1.00 88.62 95 CYS A O 1
ATOM 759 N N . VAL A 1 96 ? -21.517 -8.187 0.635 1.00 87.19 96 VAL A N 1
ATOM 760 C CA . VAL A 1 96 ? -22.601 -8.011 1.603 1.00 87.19 96 VAL A CA 1
ATOM 761 C C . VAL A 1 96 ? -23.915 -7.883 0.844 1.00 87.19 96 VAL A C 1
ATOM 763 O O . VAL A 1 96 ? -24.016 -7.127 -0.121 1.00 87.19 96 VAL A O 1
ATOM 766 N N . ALA A 1 97 ? -24.925 -8.642 1.267 1.00 85.38 97 ALA A N 1
ATOM 767 C CA . ALA A 1 97 ? -26.268 -8.537 0.716 1.00 85.38 97 ALA A CA 1
ATOM 768 C C . ALA A 1 97 ? -26.942 -7.260 1.236 1.00 85.38 97 ALA A C 1
ATOM 770 O O . ALA A 1 97 ? -27.100 -7.093 2.447 1.00 85.38 97 ALA A O 1
ATOM 771 N N . ALA A 1 98 ? -27.340 -6.365 0.331 1.00 83.94 98 ALA A N 1
ATOM 772 C CA . ALA A 1 98 ? -28.129 -5.196 0.689 1.00 83.94 98 ALA A CA 1
ATOM 773 C C . ALA A 1 98 ? -29.596 -5.570 0.919 1.00 83.94 98 ALA A C 1
ATOM 775 O O . ALA A 1 98 ? -30.093 -6.596 0.446 1.00 83.94 98 ALA A O 1
ATOM 776 N N . LYS A 1 99 ? -30.322 -4.675 1.594 1.00 80.31 99 LYS A N 1
ATOM 777 C CA . LYS A 1 99 ? -31.760 -4.839 1.869 1.00 80.31 99 LYS A CA 1
ATOM 778 C C . LYS A 1 99 ? -32.613 -4.894 0.600 1.00 80.31 99 LYS A C 1
ATOM 780 O O . LYS A 1 99 ? -33.695 -5.464 0.615 1.00 80.31 99 LYS A O 1
ATOM 785 N N . CYS A 1 100 ? -32.103 -4.345 -0.496 1.00 76.31 100 CYS A N 1
ATOM 786 C CA . CYS A 1 100 ? -32.777 -4.294 -1.785 1.00 76.31 100 CYS A CA 1
ATOM 787 C C . CYS A 1 100 ? -32.590 -5.551 -2.657 1.00 76.31 100 CYS A C 1
ATOM 789 O O . CYS A 1 100 ? -32.950 -5.542 -3.830 1.00 76.31 100 CYS A O 1
ATOM 791 N N . GLY A 1 101 ? -32.012 -6.631 -2.117 1.00 76.44 101 GLY A N 1
ATOM 792 C CA . GLY A 1 101 ? -31.886 -7.914 -2.822 1.00 76.44 101 GLY A CA 1
ATOM 793 C C . GLY A 1 101 ? -30.711 -8.006 -3.801 1.00 76.44 101 GLY A C 1
ATOM 794 O O . GLY A 1 101 ? -30.509 -9.048 -4.421 1.00 76.44 101 GLY A O 1
ATOM 795 N N . ILE A 1 102 ? -29.900 -6.951 -3.911 1.00 82.88 102 ILE A N 1
ATOM 796 C CA . ILE A 1 102 ? -28.638 -6.937 -4.661 1.00 82.88 102 ILE A CA 1
ATOM 797 C C . ILE A 1 102 ? -27.483 -6.997 -3.658 1.00 82.88 102 ILE A C 1
ATOM 799 O O . ILE A 1 102 ? -27.572 -6.432 -2.572 1.00 82.88 102 ILE A O 1
ATOM 803 N N . SER A 1 103 ? -26.395 -7.696 -3.987 1.00 86.50 103 SER A N 1
ATOM 804 C CA . SER A 1 103 ? -25.209 -7.734 -3.122 1.00 86.50 103 SER A CA 1
ATOM 805 C C . SER A 1 103 ? -24.114 -6.810 -3.655 1.00 86.50 103 SER A C 1
ATOM 807 O O . SER A 1 103 ? -23.883 -6.740 -4.866 1.00 86.50 103 SER A O 1
ATOM 809 N N . PHE A 1 104 ? -23.432 -6.111 -2.749 1.00 89.19 104 PHE A N 1
ATOM 810 C CA . PHE A 1 104 ? -22.393 -5.129 -3.056 1.00 89.19 104 PHE A CA 1
ATOM 811 C C . PHE A 1 104 ? -21.090 -5.436 -2.323 1.00 89.19 104 PHE A C 1
ATOM 813 O O . PHE A 1 104 ? -21.071 -6.096 -1.285 1.00 89.19 104 PHE A O 1
ATOM 820 N N . CYS A 1 105 ? -19.983 -4.940 -2.870 1.00 89.50 105 CYS A N 1
ATOM 821 C CA . CYS A 1 105 ? -18.691 -4.995 -2.205 1.00 89.50 105 CYS A CA 1
ATOM 822 C C . CYS A 1 105 ? -18.578 -3.849 -1.193 1.00 89.50 105 CYS A C 1
ATOM 824 O O . CYS A 1 105 ? -18.407 -2.693 -1.580 1.00 89.50 105 CYS A O 1
ATOM 826 N N . CYS A 1 106 ? -18.646 -4.181 0.093 1.00 89.62 106 CYS A N 1
ATOM 827 C CA . CYS A 1 106 ? -18.571 -3.237 1.205 1.00 89.62 106 CYS A CA 1
ATOM 828 C C . CYS A 1 106 ? -17.324 -3.508 2.055 1.00 89.62 106 CYS A C 1
ATOM 830 O O . CYS A 1 106 ? -16.927 -4.661 2.226 1.00 89.62 106 CYS A O 1
ATOM 832 N N . ALA A 1 107 ? -16.725 -2.472 2.632 1.00 91.12 107 ALA A N 1
ATOM 833 C CA . ALA A 1 107 ? -15.665 -2.603 3.630 1.00 91.12 107 ALA A CA 1
ATOM 834 C C . ALA A 1 107 ? -15.994 -1.752 4.856 1.00 91.12 107 ALA A C 1
ATOM 836 O O . ALA A 1 107 ? -16.608 -0.698 4.734 1.00 91.12 107 ALA A O 1
ATOM 837 N N . SER A 1 108 ? -15.598 -2.216 6.041 1.00 89.81 108 SER A N 1
ATOM 838 C CA . SER A 1 108 ? -15.754 -1.421 7.260 1.00 89.81 108 SER A CA 1
ATOM 839 C C . SER A 1 108 ? -14.782 -0.250 7.239 1.00 89.81 108 SER A C 1
ATOM 841 O O . SER A 1 108 ? -13.589 -0.450 6.999 1.00 89.81 108 SER A O 1
ATOM 843 N N . ASP A 1 109 ? -15.270 0.940 7.577 1.00 86.62 109 ASP A N 1
ATOM 844 C CA . ASP A 1 109 ? -14.456 2.158 7.567 1.00 86.62 109 ASP A CA 1
ATOM 845 C C . ASP A 1 109 ? -13.247 2.027 8.508 1.00 86.62 109 ASP A C 1
ATOM 847 O O . ASP A 1 109 ? -12.120 2.335 8.134 1.00 86.62 109 ASP A O 1
ATOM 851 N N . LYS A 1 110 ? -13.432 1.375 9.665 1.00 83.75 110 LYS A N 1
ATOM 852 C CA . LYS A 1 110 ? -12.341 1.061 10.606 1.00 83.75 110 LYS A CA 1
ATOM 853 C C . LYS A 1 110 ? -11.241 0.187 9.999 1.00 83.75 110 LYS A C 1
ATOM 855 O O . LYS A 1 110 ? -10.093 0.272 10.425 1.00 83.75 110 LYS A O 1
ATOM 860 N N . MET A 1 111 ? -11.584 -0.712 9.074 1.00 82.19 111 MET A N 1
ATOM 861 C CA . MET A 1 111 ? -10.588 -1.545 8.391 1.00 82.19 111 MET A CA 1
ATOM 862 C C . MET A 1 111 ? -9.875 -0.767 7.289 1.00 82.19 111 MET A C 1
ATOM 864 O O . MET A 1 111 ? -8.676 -0.952 7.105 1.00 82.19 111 MET A O 1
ATOM 868 N N . LEU A 1 112 ? -10.593 0.104 6.579 1.00 82.12 112 LEU A N 1
ATOM 869 C CA . LEU A 1 112 ? -9.997 0.994 5.587 1.00 82.12 112 LEU A CA 1
ATOM 870 C C . LEU A 1 112 ? -8.985 1.950 6.216 1.00 82.12 112 LEU A C 1
ATOM 872 O O . LEU A 1 112 ? -7.904 2.118 5.663 1.00 82.12 112 LEU A O 1
ATOM 876 N N . ASP A 1 113 ? -9.310 2.535 7.366 1.00 82.44 113 ASP A N 1
ATOM 877 C CA . ASP A 1 113 ? -8.421 3.487 8.033 1.00 82.44 113 ASP A CA 1
ATOM 878 C C . ASP A 1 113 ? -7.146 2.808 8.537 1.00 82.44 113 ASP A C 1
ATOM 880 O O . ASP A 1 113 ? -6.049 3.279 8.251 1.00 82.44 113 ASP A O 1
ATOM 884 N N . LYS A 1 114 ? -7.268 1.628 9.157 1.00 81.00 114 LYS A N 1
ATOM 885 C CA . LYS A 1 114 ? -6.103 0.822 9.556 1.00 81.00 114 LYS A CA 1
ATOM 886 C C . LYS A 1 114 ? -5.226 0.424 8.375 1.00 81.00 114 LYS A C 1
ATOM 888 O O . LYS A 1 114 ? -4.011 0.378 8.508 1.00 81.00 114 LYS A O 1
ATOM 893 N N . LEU A 1 115 ? -5.830 0.102 7.231 1.00 79.44 115 LEU A N 1
ATOM 894 C CA . LEU A 1 115 ? -5.069 -0.278 6.045 1.00 79.44 115 LEU A CA 1
ATOM 895 C C . LEU A 1 115 ? -4.303 0.918 5.468 1.00 79.44 115 LEU A C 1
ATOM 897 O O . LEU A 1 115 ? -3.158 0.759 5.060 1.00 79.44 115 LEU A O 1
ATOM 901 N N . LYS A 1 116 ? -4.913 2.108 5.463 1.00 81.75 116 LYS A N 1
ATOM 902 C CA . LYS A 1 116 ? -4.232 3.345 5.057 1.00 81.75 116 LYS A CA 1
ATOM 903 C C . LYS A 1 116 ? -3.060 3.664 5.981 1.00 81.75 116 LYS A C 1
ATOM 905 O O . LYS A 1 116 ? -1.993 4.000 5.488 1.00 81.75 116 LYS A O 1
ATOM 910 N N . GLU A 1 117 ? -3.258 3.517 7.288 1.00 82.94 117 GLU A N 1
ATOM 911 C CA . GLU A 1 117 ? -2.219 3.745 8.295 1.00 82.94 117 GLU A CA 1
ATOM 912 C C . GLU A 1 117 ? -1.064 2.741 8.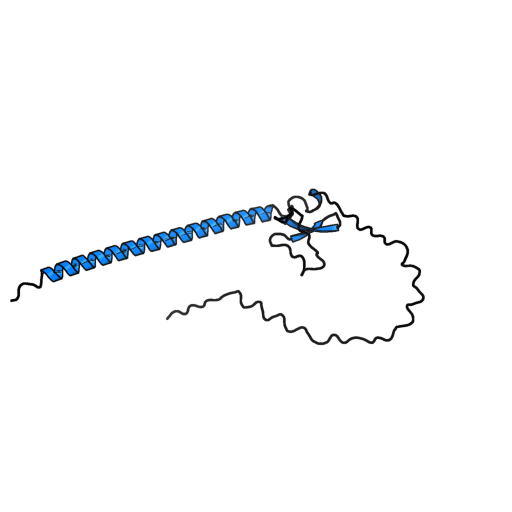160 1.00 82.94 117 GLU A C 1
ATOM 914 O O . GLU A 1 117 ? 0.102 3.119 8.177 1.00 82.94 117 GLU A O 1
ATOM 919 N N . GLN A 1 118 ? -1.363 1.459 7.938 1.00 77.88 118 GLN A N 1
ATOM 920 C CA . GLN A 1 118 ? -0.327 0.455 7.676 1.00 77.88 118 GLN A CA 1
ATOM 921 C C . GLN A 1 118 ? 0.452 0.762 6.396 1.00 77.88 118 GLN A C 1
ATOM 923 O O . GLN A 1 118 ? 1.673 0.649 6.383 1.00 77.88 118 GLN A O 1
ATOM 928 N N . GLN A 1 119 ? -0.240 1.189 5.339 1.00 79.75 119 GLN A N 1
ATOM 929 C CA . GLN A 1 119 ? 0.399 1.537 4.075 1.00 79.75 119 GLN A CA 1
ATOM 930 C C . GLN A 1 119 ? 1.308 2.767 4.199 1.00 79.75 119 GLN A C 1
ATOM 932 O O . GLN A 1 119 ? 2.365 2.793 3.573 1.00 79.75 119 GLN A O 1
ATOM 937 N N . SER A 1 120 ? 0.922 3.782 4.982 1.00 81.81 120 SER A N 1
ATOM 938 C CA . SER A 1 120 ? 1.790 4.941 5.218 1.00 81.81 120 SER A CA 1
ATOM 939 C C . SER A 1 120 ? 3.032 4.557 6.014 1.00 81.81 120 SER A C 1
ATOM 941 O O . SER A 1 120 ? 4.128 4.929 5.617 1.00 81.81 120 SER A O 1
ATOM 943 N N . VAL A 1 121 ? 2.885 3.742 7.062 1.00 87.19 121 VAL A N 1
ATOM 944 C CA . VAL A 1 121 ? 4.022 3.290 7.880 1.00 87.19 121 VAL A CA 1
ATOM 945 C C . VAL A 1 121 ? 4.988 2.419 7.074 1.00 87.19 121 VAL A C 1
ATOM 947 O O . VAL A 1 121 ? 6.198 2.601 7.160 1.00 87.19 121 VAL A O 1
ATOM 950 N N . GLU A 1 122 ? 4.478 1.489 6.262 1.00 86.06 122 GLU A N 1
ATOM 951 C CA . GLU A 1 122 ? 5.319 0.650 5.396 1.00 86.06 122 GLU A CA 1
ATOM 952 C C . GLU A 1 122 ? 6.077 1.492 4.365 1.00 86.06 122 GLU A C 1
ATOM 954 O O . GLU A 1 122 ? 7.255 1.253 4.102 1.00 86.06 122 GLU A O 1
ATOM 959 N N . ARG A 1 123 ? 5.419 2.515 3.812 1.00 90.00 123 ARG A N 1
ATOM 960 C CA . ARG A 1 123 ? 6.052 3.438 2.875 1.00 90.00 123 ARG A CA 1
ATOM 961 C C . ARG A 1 123 ? 7.170 4.244 3.536 1.00 90.00 123 ARG A C 1
ATOM 963 O O . ARG A 1 123 ? 8.253 4.313 2.971 1.00 90.00 123 ARG A O 1
ATOM 970 N N . GLU A 1 124 ? 6.917 4.813 4.710 1.00 89.25 124 GLU A N 1
ATOM 971 C CA . GLU A 1 124 ? 7.920 5.566 5.475 1.00 89.25 124 GLU A CA 1
ATOM 972 C C . GLU A 1 124 ? 9.116 4.683 5.855 1.00 89.25 124 GLU A C 1
ATOM 974 O O . GLU A 1 124 ? 10.261 5.109 5.733 1.00 89.25 124 GLU A O 1
ATOM 979 N N . ALA A 1 125 ? 8.871 3.430 6.250 1.00 90.19 125 ALA A N 1
ATOM 980 C CA . ALA A 1 125 ? 9.934 2.476 6.557 1.00 90.19 125 ALA A CA 1
ATOM 981 C C . ALA A 1 125 ? 10.800 2.152 5.328 1.00 90.19 125 ALA A C 1
ATOM 983 O O . ALA A 1 125 ? 12.022 2.110 5.436 1.00 90.19 125 ALA A O 1
ATOM 984 N N . ASN A 1 126 ? 10.179 1.954 4.163 1.00 91.62 126 ASN A N 1
ATOM 985 C CA . ASN A 1 126 ? 10.903 1.676 2.924 1.00 91.62 126 ASN A CA 1
ATOM 986 C C . ASN A 1 126 ? 11.701 2.898 2.432 1.00 91.62 126 ASN A C 1
ATOM 988 O O . ASN A 1 126 ? 12.830 2.749 1.977 1.00 91.62 126 ASN A O 1
ATOM 992 N N . GLU A 1 127 ? 11.140 4.106 2.554 1.00 93.12 127 GLU A N 1
ATOM 993 C CA . GLU A 1 127 ? 11.849 5.353 2.229 1.00 93.12 127 GLU A CA 1
ATOM 994 C C . GLU A 1 127 ? 13.069 5.550 3.152 1.00 93.12 127 GLU A C 1
ATOM 996 O O . GLU A 1 127 ? 14.151 5.886 2.671 1.00 93.12 127 GLU A O 1
ATOM 1001 N N . ALA A 1 128 ? 12.941 5.249 4.450 1.00 92.94 128 ALA A N 1
ATOM 1002 C CA . ALA A 1 128 ? 14.057 5.301 5.395 1.00 92.94 128 ALA A CA 1
ATOM 1003 C C . ALA A 1 128 ? 15.142 4.241 5.111 1.00 92.94 128 ALA A C 1
ATOM 1005 O O . ALA A 1 128 ? 16.333 4.543 5.188 1.00 92.94 128 ALA A O 1
ATOM 1006 N N . GLU A 1 129 ? 14.755 3.009 4.754 1.00 94.31 129 GLU A N 1
ATOM 1007 C CA . GLU A 1 129 ? 15.705 1.951 4.372 1.00 94.31 129 GLU A CA 1
ATOM 1008 C C . GLU A 1 129 ? 16.474 2.322 3.091 1.00 94.31 129 GLU A C 1
ATOM 1010 O O . GLU A 1 129 ? 17.681 2.076 2.979 1.00 94.31 129 GLU A O 1
ATOM 1015 N N . GLU A 1 130 ? 15.795 2.938 2.118 1.00 95.12 130 GLU A N 1
ATOM 1016 C CA . GLU A 1 130 ? 16.427 3.422 0.891 1.00 95.12 130 GLU A CA 1
ATOM 1017 C C . GLU A 1 130 ? 17.434 4.547 1.176 1.00 95.12 130 GLU A C 1
ATOM 1019 O O . GLU A 1 130 ? 18.552 4.506 0.651 1.00 95.12 130 GLU A O 1
ATOM 1024 N N . GLU A 1 131 ? 17.084 5.495 2.050 1.00 94.62 131 GLU A N 1
ATOM 1025 C CA . GLU A 1 131 ? 17.975 6.581 2.472 1.00 94.62 131 GLU A CA 1
ATOM 1026 C C . GLU A 1 131 ? 19.219 6.047 3.202 1.00 94.62 131 GLU A C 1
ATOM 1028 O O . GLU A 1 131 ? 20.346 6.407 2.848 1.00 94.62 131 GLU A O 1
ATOM 1033 N N . GLU A 1 132 ? 19.055 5.109 4.143 1.00 95.69 132 GLU A N 1
ATOM 1034 C CA . GLU A 1 132 ? 20.177 4.472 4.848 1.00 95.69 132 GLU A CA 1
ATOM 1035 C C . GLU A 1 132 ? 21.112 3.736 3.876 1.00 95.69 132 GLU A C 1
ATOM 1037 O O . GLU A 1 132 ? 22.343 3.862 3.945 1.00 95.69 132 GLU A O 1
ATOM 1042 N N . ARG A 1 133 ? 20.546 2.995 2.915 1.00 94.94 133 ARG A N 1
ATOM 1043 C CA . ARG A 1 133 ? 21.328 2.306 1.882 1.00 94.94 133 ARG A CA 1
ATOM 1044 C C . ARG A 1 133 ? 22.094 3.297 1.005 1.00 94.94 133 ARG A C 1
ATOM 1046 O O . ARG A 1 133 ? 23.234 3.013 0.615 1.00 94.94 133 ARG A O 1
ATOM 1053 N N . GLU A 1 134 ? 21.492 4.430 0.654 1.00 96.31 134 GLU A N 1
ATOM 1054 C CA . GLU A 1 134 ? 22.173 5.458 -0.127 1.00 96.31 134 GLU A CA 1
ATOM 1055 C C . GLU A 1 134 ? 23.322 6.092 0.667 1.00 96.31 134 GLU A C 1
ATOM 1057 O O . GLU A 1 134 ? 24.427 6.241 0.131 1.00 96.31 134 GLU A O 1
ATOM 1062 N N . GLU A 1 135 ? 23.110 6.398 1.947 1.00 96.31 135 GLU A N 1
ATOM 1063 C CA . GLU A 1 135 ? 24.163 6.898 2.829 1.00 96.31 135 GLU A CA 1
ATOM 1064 C C . GLU A 1 135 ? 25.329 5.917 2.959 1.00 96.31 135 GLU A C 1
ATOM 1066 O O . GLU A 1 135 ? 26.486 6.325 2.834 1.00 96.31 135 GLU A O 1
ATOM 1071 N N . ALA A 1 136 ? 25.052 4.626 3.156 1.00 96.62 136 ALA A N 1
ATOM 1072 C CA . ALA A 1 136 ? 26.086 3.598 3.237 1.00 96.62 136 ALA A CA 1
ATOM 1073 C C . ALA A 1 136 ? 26.937 3.560 1.957 1.00 96.62 136 ALA A C 1
ATOM 1075 O O . ALA A 1 136 ? 28.167 3.583 2.025 1.00 96.62 136 ALA A O 1
ATOM 1076 N N . ARG A 1 137 ? 26.291 3.621 0.783 1.00 96.69 137 ARG A N 1
ATOM 1077 C CA . ARG A 1 137 ? 26.985 3.693 -0.513 1.00 96.69 137 ARG A CA 1
ATOM 1078 C C . ARG A 1 137 ? 27.820 4.969 -0.647 1.00 96.69 137 ARG A C 1
ATOM 1080 O O . ARG A 1 137 ? 28.889 4.940 -1.255 1.00 96.69 137 ARG A O 1
ATOM 1087 N N . ARG A 1 138 ? 27.343 6.107 -0.133 1.00 96.25 138 ARG A N 1
ATOM 1088 C CA . ARG A 1 138 ? 28.121 7.358 -0.135 1.00 96.25 138 ARG A CA 1
ATOM 1089 C C . ARG A 1 138 ? 29.363 7.224 0.743 1.00 96.25 138 ARG A C 1
ATOM 1091 O O . ARG A 1 138 ? 30.441 7.577 0.281 1.00 96.25 138 ARG A O 1
ATOM 1098 N N . ARG A 1 139 ? 29.233 6.670 1.951 1.00 95.88 139 ARG A N 1
ATOM 1099 C CA . ARG A 1 139 ? 30.361 6.449 2.874 1.00 95.88 139 ARG A CA 1
ATOM 1100 C C . ARG A 1 139 ? 31.412 5.513 2.276 1.00 95.88 139 ARG A C 1
ATOM 1102 O O . ARG A 1 139 ? 32.590 5.841 2.314 1.00 95.88 139 ARG A O 1
ATOM 1109 N N . GLU A 1 140 ? 30.983 4.422 1.645 1.00 96.75 140 GLU A N 1
ATOM 1110 C CA . GLU A 1 140 ? 31.880 3.483 0.956 1.00 96.75 140 GLU A CA 1
ATOM 1111 C C . GLU A 1 140 ? 32.656 4.150 -0.193 1.00 96.75 140 GLU A C 1
ATOM 1113 O O . GLU A 1 140 ? 33.855 3.935 -0.365 1.00 96.75 140 GLU A O 1
ATOM 1118 N N . LYS A 1 141 ? 31.997 5.015 -0.973 1.00 96.81 141 LYS A N 1
ATOM 1119 C CA . LYS A 1 141 ? 32.676 5.779 -2.030 1.00 96.81 141 LYS A CA 1
ATOM 1120 C C . LYS A 1 141 ? 33.714 6.750 -1.477 1.00 96.81 141 LYS A C 1
ATOM 1122 O O . LYS A 1 141 ? 34.744 6.928 -2.120 1.00 96.81 141 LYS A O 1
ATOM 1127 N N . VAL A 1 142 ? 33.438 7.383 -0.334 1.00 96.81 142 VAL A N 1
ATOM 1128 C CA . VAL A 1 142 ? 34.409 8.273 0.318 1.00 96.81 142 VAL A CA 1
ATOM 1129 C C . VAL A 1 142 ? 35.625 7.468 0.766 1.00 96.81 142 VAL A C 1
ATOM 1131 O O . VAL A 1 142 ? 36.729 7.828 0.373 1.00 96.81 142 VAL A O 1
ATOM 1134 N N . SER A 1 143 ? 35.435 6.334 1.451 1.00 94.50 143 SER A N 1
ATOM 1135 C CA . SER A 1 143 ? 36.568 5.517 1.909 1.00 94.50 143 SER A CA 1
ATOM 1136 C C . SER A 1 143 ? 37.437 5.013 0.753 1.00 94.50 143 SER A C 1
ATOM 1138 O O . SER A 1 143 ? 38.657 5.097 0.817 1.00 94.50 143 SER A O 1
ATOM 1140 N N . LEU A 1 144 ? 36.825 4.574 -0.354 1.00 95.62 144 LEU A N 1
ATOM 1141 C CA . LEU A 1 144 ? 37.575 4.134 -1.538 1.00 95.62 144 LEU A CA 1
ATOM 1142 C C . LEU A 1 144 ? 38.353 5.276 -2.211 1.00 95.62 144 LEU A C 1
ATOM 1144 O O . LEU A 1 144 ? 39.425 5.049 -2.770 1.00 95.62 144 LEU A O 1
ATOM 1148 N N . ALA A 1 145 ? 37.811 6.497 -2.196 1.00 95.00 145 ALA A N 1
ATOM 1149 C CA . ALA A 1 145 ? 38.494 7.661 -2.751 1.00 95.00 145 ALA A CA 1
ATOM 1150 C C . ALA A 1 145 ? 39.699 8.073 -1.892 1.00 95.00 145 ALA A C 1
ATOM 1152 O O . ALA A 1 145 ? 40.748 8.392 -2.452 1.00 95.00 145 ALA A O 1
ATOM 1153 N N . GLU A 1 146 ? 39.559 8.019 -0.564 1.00 94.50 146 GLU A N 1
ATOM 1154 C CA . GLU A 1 146 ? 40.645 8.280 0.387 1.00 94.50 146 GLU A CA 1
ATOM 1155 C C . GLU A 1 146 ? 41.780 7.255 0.235 1.00 94.50 146 GLU A C 1
ATOM 1157 O O . GLU A 1 146 ? 42.949 7.635 0.138 1.00 94.50 146 GLU A O 1
ATOM 1162 N N . ASP A 1 147 ? 41.446 5.965 0.118 1.00 96.00 147 ASP A N 1
ATOM 1163 C CA . ASP A 1 147 ? 42.433 4.903 -0.103 1.00 96.00 147 ASP A CA 1
ATOM 1164 C C . ASP A 1 147 ? 43.201 5.104 -1.426 1.00 96.00 147 ASP A C 1
ATOM 1166 O O . ASP A 1 147 ? 44.430 5.004 -1.462 1.00 96.00 147 ASP A O 1
ATOM 1170 N N . ALA A 1 148 ? 42.501 5.475 -2.504 1.00 94.06 148 ALA A N 1
ATOM 1171 C CA . ALA A 1 148 ? 43.108 5.731 -3.814 1.00 94.06 148 ALA A CA 1
ATOM 1172 C C . ALA A 1 148 ? 43.958 7.017 -3.872 1.00 94.06 148 ALA A C 1
ATOM 1174 O O . ALA A 1 148 ? 44.807 7.176 -4.755 1.00 94.06 148 ALA A O 1
ATOM 1175 N N . GLU A 1 149 ? 43.702 7.996 -3.003 1.00 93.44 149 GLU A N 1
ATOM 1176 C CA . GLU A 1 149 ? 44.558 9.179 -2.860 1.00 93.44 149 GLU A CA 1
ATOM 1177 C C . GLU A 1 149 ? 45.857 8.821 -2.137 1.00 93.44 149 GLU A C 1
ATOM 1179 O O . GLU A 1 149 ? 46.941 9.155 -2.618 1.00 93.44 149 GLU A O 1
ATOM 1184 N N . LYS A 1 150 ? 45.752 8.041 -1.058 1.00 93.88 150 LYS A N 1
ATOM 1185 C CA . LYS A 1 150 ? 46.904 7.575 -0.286 1.00 93.88 150 LYS A CA 1
ATOM 1186 C C . LYS A 1 150 ? 47.855 6.704 -1.110 1.00 93.88 150 LYS A C 1
ATOM 1188 O O . LYS A 1 150 ? 49.065 6.877 -1.010 1.00 93.88 150 LYS A O 1
ATOM 1193 N N . GLU A 1 151 ? 47.325 5.818 -1.954 1.00 93.44 151 GLU A N 1
ATOM 1194 C CA . GLU A 1 151 ? 48.133 4.982 -2.858 1.00 93.44 151 GLU A CA 1
ATOM 1195 C C . GLU A 1 151 ? 48.906 5.828 -3.890 1.00 93.44 151 GLU A C 1
ATOM 1197 O O . GLU A 1 151 ? 50.085 5.596 -4.157 1.00 93.44 151 GLU A O 1
ATOM 1202 N N . ARG A 1 152 ? 48.283 6.891 -4.419 1.00 92.12 152 ARG A N 1
ATOM 1203 C CA . ARG A 1 152 ? 48.957 7.822 -5.341 1.00 92.12 152 ARG A CA 1
ATOM 1204 C C . ARG A 1 152 ? 50.065 8.622 -4.667 1.00 92.12 152 ARG A C 1
ATOM 1206 O O . ARG A 1 152 ? 51.074 8.911 -5.310 1.00 92.12 152 ARG A O 1
ATOM 1213 N N . GLU A 1 153 ? 49.880 8.989 -3.403 1.00 91.94 153 GLU A N 1
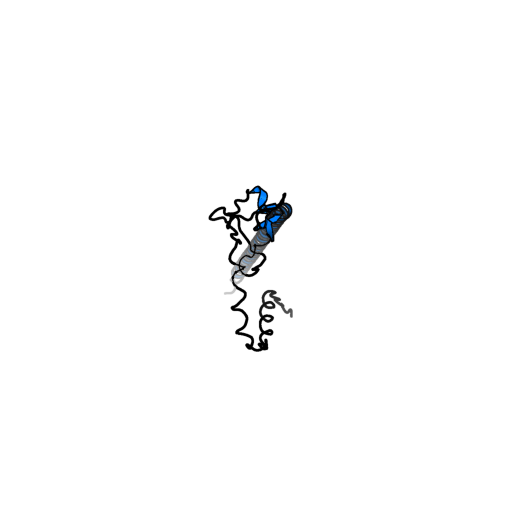ATOM 1214 C CA . GLU A 1 153 ? 50.912 9.661 -2.617 1.00 91.94 153 GLU A CA 1
ATOM 1215 C C . GLU A 1 153 ? 52.107 8.729 -2.366 1.00 91.94 153 GLU A C 1
ATOM 1217 O O . GLU A 1 153 ? 53.250 9.131 -2.594 1.00 91.94 153 GLU A O 1
ATOM 1222 N N . THR A 1 154 ? 51.866 7.464 -1.998 1.00 89.94 154 THR A N 1
ATOM 1223 C CA . THR A 1 154 ? 52.944 6.481 -1.804 1.00 89.94 154 THR A CA 1
ATOM 1224 C C . THR A 1 154 ? 53.719 6.206 -3.092 1.00 89.94 154 THR A C 1
ATOM 1226 O O . THR A 1 154 ? 54.950 6.237 -3.076 1.00 89.94 154 THR A O 1
ATOM 1229 N N . ASP A 1 155 ? 53.027 6.057 -4.225 1.00 89.88 155 ASP A N 1
ATOM 1230 C CA . ASP A 1 155 ? 53.655 5.844 -5.536 1.00 89.88 155 ASP A CA 1
ATOM 1231 C C . ASP A 1 155 ? 54.527 7.030 -5.981 1.00 89.88 155 ASP A C 1
ATOM 1233 O O . ASP A 1 155 ? 55.552 6.860 -6.651 1.00 89.88 155 ASP A O 1
ATOM 1237 N N . ALA A 1 156 ? 54.110 8.259 -5.656 1.00 87.75 156 ALA A N 1
ATOM 1238 C CA . ALA A 1 156 ? 54.869 9.461 -5.981 1.00 87.75 156 ALA A CA 1
ATOM 1239 C C . ALA A 1 156 ? 56.181 9.525 -5.186 1.00 87.75 156 ALA A C 1
ATOM 1241 O O . ALA A 1 156 ? 57.224 9.851 -5.755 1.00 87.75 156 ALA A O 1
ATOM 1242 N N . ILE A 1 157 ? 56.135 9.165 -3.900 1.00 88.19 157 ILE A N 1
ATOM 1243 C CA . ILE A 1 157 ? 57.305 9.142 -3.016 1.00 88.19 157 ILE A CA 1
ATOM 1244 C C . ILE A 1 157 ? 58.321 8.091 -3.486 1.00 88.19 157 ILE A C 1
ATOM 1246 O O . ILE A 1 157 ? 59.511 8.397 -3.582 1.00 88.19 157 ILE A O 1
ATOM 1250 N N . GLU A 1 158 ? 57.877 6.881 -3.842 1.00 83.69 158 GLU A N 1
ATOM 1251 C CA . GLU A 1 158 ? 58.777 5.812 -4.301 1.00 83.69 158 GLU A CA 1
ATOM 1252 C C . GLU A 1 158 ? 59.500 6.164 -5.612 1.00 83.69 158 GLU A C 1
ATOM 1254 O O . GLU A 1 158 ? 60.701 5.912 -5.741 1.00 83.69 158 GLU A O 1
ATOM 1259 N N . ARG A 1 159 ? 58.828 6.825 -6.568 1.00 82.25 159 ARG A N 1
ATOM 1260 C CA . ARG A 1 159 ? 59.487 7.288 -7.808 1.00 82.25 159 ARG A CA 1
ATOM 1261 C C . ARG A 1 159 ? 60.537 8.369 -7.571 1.00 82.25 159 ARG A C 1
ATOM 1263 O O . ARG A 1 159 ? 61.485 8.453 -8.346 1.00 82.25 159 ARG A O 1
ATOM 1270 N N . SER A 1 160 ? 60.373 9.205 -6.546 1.00 81.69 160 SER A N 1
ATOM 1271 C CA . SER A 1 160 ? 61.356 10.240 -6.207 1.00 81.69 160 SER A CA 1
ATOM 1272 C C . SER A 1 160 ? 62.592 9.690 -5.488 1.00 81.69 160 SER A C 1
ATOM 1274 O O . SER A 1 160 ? 63.624 10.350 -5.510 1.00 81.69 160 SER A O 1
ATOM 1276 N N . ALA A 1 161 ? 62.515 8.503 -4.878 1.00 79.00 161 ALA A N 1
ATOM 1277 C CA . ALA A 1 161 ? 63.611 7.920 -4.101 1.00 79.00 161 ALA A CA 1
ATOM 1278 C C . ALA A 1 161 ? 64.541 6.978 -4.901 1.00 79.00 161 ALA A C 1
ATOM 1280 O O . ALA A 1 161 ? 65.635 6.676 -4.438 1.00 79.00 161 ALA A O 1
ATOM 1281 N N . GLY A 1 162 ? 64.136 6.501 -6.085 1.00 71.44 162 GLY A N 1
ATOM 1282 C CA . GLY A 1 162 ? 64.865 5.477 -6.857 1.00 71.44 162 GLY A CA 1
ATOM 1283 C C . GLY A 1 162 ? 65.819 5.978 -7.955 1.00 71.44 162 GLY A C 1
ATOM 1284 O O . GLY A 1 162 ? 66.065 5.231 -8.899 1.00 71.44 162 GLY A O 1
ATOM 1285 N N . GLY A 1 163 ? 66.290 7.232 -7.906 1.00 60.75 163 GLY A N 1
ATOM 1286 C CA . GLY A 1 163 ? 66.935 7.910 -9.046 1.00 60.75 163 GLY A CA 1
ATOM 1287 C C . GLY A 1 163 ? 68.456 8.130 -9.013 1.00 60.75 163 GLY A C 1
ATOM 1288 O O . GLY A 1 163 ? 68.967 8.679 -9.985 1.00 60.75 163 GLY A O 1
ATOM 1289 N N . ASP A 1 164 ? 69.181 7.729 -7.964 1.00 64.25 164 ASP A N 1
ATOM 1290 C CA . ASP A 1 164 ? 70.572 8.182 -7.729 1.00 64.25 164 ASP A CA 1
ATOM 1291 C C . ASP A 1 164 ? 71.670 7.103 -7.894 1.00 64.25 164 ASP A C 1
ATOM 1293 O O . ASP A 1 164 ? 72.747 7.228 -7.318 1.00 64.25 164 ASP A O 1
ATOM 1297 N N . ASP A 1 165 ? 71.449 6.063 -8.706 1.00 63.16 165 ASP A N 1
ATOM 1298 C CA . ASP A 1 165 ? 72.483 5.062 -9.029 1.00 63.16 165 ASP A CA 1
ATOM 1299 C C . ASP A 1 165 ? 72.730 4.974 -10.548 1.00 63.16 165 ASP A C 1
ATOM 1301 O O . ASP A 1 165 ? 72.241 4.061 -11.218 1.00 63.16 165 ASP A O 1
ATOM 1305 N N . LEU A 1 166 ? 73.489 5.932 -11.101 1.00 55.94 166 LEU A N 1
ATOM 1306 C CA . LEU A 1 166 ? 74.131 5.838 -12.425 1.00 55.94 166 LEU A CA 1
ATOM 1307 C C . LEU A 1 166 ? 75.419 6.667 -12.507 1.00 55.94 166 LEU A C 1
ATOM 1309 O O . LEU A 1 166 ? 75.369 7.882 -12.213 1.00 55.94 166 LEU A O 1
#

pLDDT: mean 72.42, std 19.05, range [39.62, 96.81]

Secondary structure (DSSP, 8-state):
--------GGGSSSSSSSS--S----------SSTTSSTTSSSS------------GGGSS-TTEEEPBPTTT--B-EE-TT-TTT-PPPTT-EEEE-TTS-EEEEEEHHHHHHHHHHHHHHHHHHHHHHHHHHHHHHHHHHHHHHHHHHHHHHHHHHHHHS----